Protein AF-A0A7R9QNQ0-F1 (afdb_monomer_lite)

Sequence (123 aa):
MYEDNRQEDTMEDWDEEKLKEVVDKKHGERERKGMPTTDIICKHFIDALETNKYGWFWDCPNGGDKCHYRHCLPPGFVLNKDRKKKDKKDDITIEELVEIERAKLGYHLTKITLQLFLEWKRK

Secondary structure (DSSP, 8-state):
----------GGG--HHHHHHHHHHHHHHHHHH---S-SPBPHHHHHHHHTT--STT---TTTGGG-SSB-SPPTT---HHHHHHHHS--PPPHHHHHHHHHHH--S-PPPP-HHHHHHHHH-

Organism: NCBI:txid1979941

Radius of gyration: 26.12 Å; chains: 1; bounding box: 47×50×68 Å

InterPro domains:
  IPR000571 Zinc finger, CCCH-type [PS50103] (36-74)
  IPR032378 ZC3H15/TMA4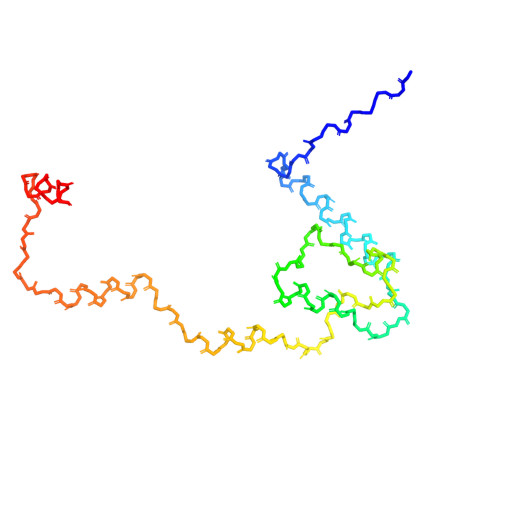6 family, C-terminal [PF16543] (92-123)

Foldseek 3Di:
DDDDPPPDPDPVPDDPVNVVVLVCVVVVCLVVQAPAPDPAADPQLLVCVVVVVDDDPDARPCHRSHRNHDNDDDPPDDRPVVVVVVVPPDDQDPVNVVVVVVVPDDPDDDDDDPVVVVVVVVD

Structure (mmCIF, N/CA/C/O backbone):
data_AF-A0A7R9QNQ0-F1
#
_entry.id   AF-A0A7R9QNQ0-F1
#
loop_
_atom_site.group_PDB
_atom_site.id
_atom_site.type_symbol
_atom_site.label_atom_id
_atom_site.label_alt_id
_atom_site.label_comp_id
_atom_site.label_asym_id
_atom_site.label_entity_id
_atom_site.label_seq_id
_atom_site.pdbx_PDB_ins_code
_atom_site.Cartn_x
_atom_site.Cartn_y
_atom_site.Cartn_z
_atom_site.occupancy
_atom_site.B_iso_or_equiv
_atom_site.auth_seq_id
_atom_site.auth_comp_id
_atom_site.auth_asym_id
_atom_site.auth_atom_id
_atom_site.pdbx_PDB_model_num
ATOM 1 N N . MET A 1 1 ? 22.346 34.620 -20.100 1.00 37.22 1 MET A N 1
ATOM 2 C CA . MET A 1 1 ? 22.517 33.345 -19.376 1.00 37.22 1 MET A CA 1
ATOM 3 C C . MET A 1 1 ? 21.132 32.744 -19.233 1.00 37.22 1 MET A C 1
ATOM 5 O O . MET A 1 1 ? 20.234 33.496 -18.891 1.00 37.22 1 MET A O 1
ATOM 9 N N . TYR A 1 2 ? 20.924 31.479 -19.601 1.00 41.31 2 TYR A N 1
ATOM 10 C CA . TYR A 1 2 ? 19.618 30.834 -19.435 1.00 41.31 2 TYR A CA 1
ATOM 11 C C . TYR A 1 2 ? 19.443 30.479 -17.956 1.00 41.31 2 TYR A C 1
ATOM 13 O O . TYR A 1 2 ? 20.172 29.634 -17.443 1.00 41.31 2 TYR A O 1
ATOM 21 N N . GLU A 1 3 ? 18.536 31.176 -17.275 1.00 39.50 3 GLU A N 1
ATOM 22 C CA . GLU A 1 3 ? 18.144 30.874 -15.899 1.00 39.50 3 GLU A CA 1
ATOM 23 C C . GLU A 1 3 ? 17.224 29.654 -15.902 1.00 39.50 3 GLU A C 1
ATOM 25 O O . GLU A 1 3 ? 16.091 29.686 -16.382 1.00 39.50 3 GLU A O 1
ATOM 30 N N . ASP A 1 4 ? 17.758 28.550 -15.400 1.00 44.16 4 ASP A N 1
ATOM 31 C CA . ASP A 1 4 ? 17.077 27.275 -15.272 1.00 44.16 4 ASP A CA 1
ATOM 32 C C . ASP A 1 4 ? 16.170 27.283 -14.029 1.00 44.16 4 ASP A C 1
ATOM 34 O O . ASP A 1 4 ? 16.587 26.928 -12.930 1.00 44.16 4 ASP A O 1
ATOM 38 N N . ASN A 1 5 ? 14.922 27.730 -14.197 1.00 45.19 5 ASN A N 1
ATOM 39 C CA . ASN A 1 5 ? 13.873 27.772 -13.164 1.00 45.19 5 ASN A CA 1
ATOM 40 C C . ASN A 1 5 ? 13.252 26.382 -12.879 1.00 45.19 5 ASN A C 1
ATOM 42 O O . ASN A 1 5 ? 12.042 26.246 -12.724 1.00 45.19 5 ASN A O 1
ATOM 46 N N . ARG A 1 6 ? 14.056 25.316 -12.810 1.00 51.75 6 ARG A N 1
ATOM 47 C CA . ARG A 1 6 ? 13.603 23.979 -12.374 1.00 51.75 6 ARG A CA 1
ATOM 48 C C . ARG A 1 6 ? 13.716 23.833 -10.852 1.00 51.75 6 ARG A C 1
ATOM 50 O O . ARG A 1 6 ? 14.301 22.869 -10.362 1.00 51.75 6 ARG A O 1
ATOM 57 N N . GLN A 1 7 ? 13.203 24.820 -10.114 1.00 47.72 7 GLN A N 1
ATOM 58 C CA . GLN A 1 7 ? 13.048 24.719 -8.663 1.00 47.72 7 GLN A CA 1
ATOM 59 C C . GLN A 1 7 ? 12.053 23.596 -8.353 1.00 47.72 7 GLN A C 1
ATOM 61 O O . GLN A 1 7 ? 10.882 23.693 -8.691 1.00 47.72 7 GLN A O 1
ATOM 66 N N . GLU A 1 8 ? 12.584 22.506 -7.800 1.00 50.41 8 GLU A N 1
ATOM 67 C CA . GLU A 1 8 ? 12.016 21.751 -6.675 1.00 50.41 8 GLU A CA 1
ATOM 68 C C . GLU A 1 8 ? 10.483 21.596 -6.657 1.00 50.41 8 GLU A C 1
ATOM 70 O O . GLU A 1 8 ? 9.833 21.887 -5.665 1.00 50.41 8 GLU A O 1
ATOM 75 N N . ASP A 1 9 ? 9.898 21.097 -7.748 1.00 50.09 9 ASP A N 1
ATOM 76 C CA . ASP A 1 9 ? 8.491 20.683 -7.791 1.00 50.09 9 ASP A CA 1
ATOM 77 C C . ASP A 1 9 ? 8.338 19.375 -6.984 1.00 50.09 9 ASP A C 1
ATOM 79 O O . ASP A 1 9 ? 8.411 18.260 -7.516 1.00 50.09 9 ASP A O 1
ATOM 83 N N . THR A 1 10 ? 8.214 19.497 -5.664 1.00 55.38 10 THR A N 1
ATOM 84 C CA . THR A 1 10 ? 7.897 18.389 -4.763 1.00 55.38 10 THR A CA 1
ATOM 85 C C . THR A 1 10 ? 6.476 17.890 -5.028 1.00 55.38 10 THR A C 1
ATOM 87 O O . THR A 1 10 ? 5.566 18.674 -5.265 1.00 55.38 10 THR A O 1
ATOM 90 N N . MET A 1 11 ? 6.264 16.567 -4.985 1.00 51.25 11 MET A N 1
ATOM 91 C CA . MET A 1 11 ? 4.957 15.911 -5.217 1.00 51.25 11 MET A CA 1
ATOM 92 C C . MET A 1 11 ? 3.814 16.513 -4.372 1.00 51.25 11 MET A C 1
ATOM 94 O O . MET A 1 11 ? 2.646 16.383 -4.725 1.00 51.25 11 MET A O 1
ATOM 98 N N . GLU A 1 12 ? 4.158 17.144 -3.251 1.00 59.53 12 GLU A N 1
ATOM 99 C CA . GLU A 1 12 ? 3.237 17.788 -2.315 1.00 59.53 12 GLU A CA 1
ATOM 100 C C . GLU A 1 12 ? 2.542 19.032 -2.904 1.00 59.53 12 GLU A C 1
ATOM 102 O O . GLU A 1 12 ? 1.438 19.349 -2.473 1.00 59.53 12 GLU A O 1
ATOM 107 N N . ASP A 1 13 ? 3.121 19.669 -3.930 1.00 67.56 13 ASP A N 1
ATOM 108 C CA . ASP A 1 13 ? 2.591 20.870 -4.600 1.00 67.56 13 ASP A CA 1
ATOM 109 C C . ASP A 1 13 ? 1.810 20.555 -5.894 1.00 67.56 13 ASP A C 1
ATOM 111 O O . ASP A 1 13 ? 1.530 21.441 -6.705 1.00 67.56 13 ASP A O 1
ATOM 115 N N . TRP A 1 14 ? 1.499 19.281 -6.162 1.00 77.88 14 TRP A N 1
ATOM 116 C CA . TRP A 1 14 ? 0.814 18.885 -7.396 1.00 77.88 14 TRP A CA 1
ATOM 117 C C . TRP A 1 14 ? -0.701 18.801 -7.208 1.00 77.88 14 TRP A C 1
ATOM 119 O O . TRP A 1 14 ? -1.215 17.879 -6.577 1.00 77.88 14 TRP A O 1
ATOM 129 N N . ASP A 1 15 ? -1.418 19.717 -7.857 1.00 77.56 15 ASP A N 1
ATOM 130 C CA . ASP A 1 15 ? -2.877 19.673 -7.969 1.00 77.56 15 ASP A CA 1
ATOM 131 C C . ASP A 1 15 ? -3.367 18.488 -8.829 1.00 77.56 15 ASP A C 1
ATOM 133 O O . ASP A 1 15 ? -2.642 17.963 -9.681 1.00 77.56 15 ASP A O 1
ATOM 137 N N . GLU A 1 16 ? -4.637 18.089 -8.667 1.00 73.62 16 GLU A N 1
ATOM 138 C CA . GLU A 1 16 ? -5.252 16.951 -9.381 1.00 73.62 16 GLU A CA 1
ATOM 139 C C . GLU A 1 16 ? -5.136 17.031 -10.916 1.00 73.62 16 GLU A C 1
ATOM 141 O O . GLU A 1 16 ? -4.977 16.000 -11.576 1.00 73.62 16 GLU A O 1
ATOM 146 N N . GLU A 1 17 ? -5.186 18.231 -11.503 1.00 78.75 17 GLU A N 1
ATOM 147 C CA . GLU A 1 17 ? -4.995 18.429 -12.949 1.00 78.75 17 GLU A CA 1
ATOM 148 C C . GLU A 1 17 ? -3.550 18.160 -13.384 1.00 78.75 17 GLU A C 1
ATOM 150 O O . GLU A 1 17 ? -3.325 17.426 -14.350 1.00 78.75 17 GLU A O 1
ATOM 155 N N . LYS A 1 18 ? -2.567 18.683 -12.639 1.00 75.56 18 LYS A N 1
ATOM 156 C CA . LYS A 1 18 ? -1.138 18.468 -12.910 1.00 75.56 18 LYS A CA 1
ATOM 157 C C . LYS A 1 18 ? -0.776 16.998 -12.719 1.00 75.56 18 LYS A C 1
ATOM 159 O O . LYS A 1 18 ? -0.045 16.432 -13.529 1.00 75.56 18 LYS A O 1
ATOM 164 N N . LEU A 1 19 ? -1.351 16.350 -11.705 1.00 74.69 19 LEU A N 1
ATOM 165 C CA . LEU A 1 19 ? -1.198 14.917 -11.488 1.00 74.69 19 LEU A CA 1
ATOM 166 C C . LEU A 1 19 ? -1.733 14.112 -12.679 1.00 74.69 19 LEU A C 1
ATOM 168 O O . LEU A 1 19 ? -1.019 13.246 -13.176 1.00 74.69 19 LEU A O 1
ATOM 172 N N . LYS A 1 20 ? -2.942 14.414 -13.177 1.00 74.31 20 LYS A N 1
ATOM 173 C CA . LYS A 1 20 ? -3.511 13.739 -14.358 1.00 74.31 20 LYS A CA 1
ATOM 174 C C . LYS A 1 20 ? -2.672 13.946 -15.613 1.00 74.31 20 LYS A C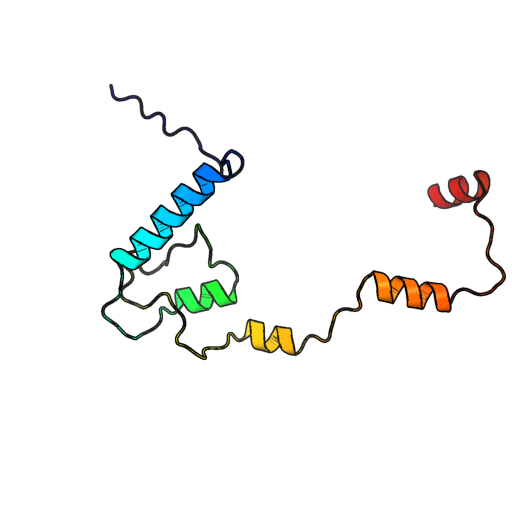 1
ATOM 176 O O . LYS A 1 20 ? -2.377 12.972 -16.300 1.00 74.31 20 LYS A O 1
ATOM 181 N N . GLU A 1 21 ? -2.245 15.176 -15.888 1.00 78.12 21 GLU A N 1
ATOM 182 C CA . GLU A 1 21 ? -1.423 15.473 -17.065 1.00 78.12 21 GLU A CA 1
ATOM 183 C C . GLU A 1 21 ? -0.101 14.697 -17.024 1.00 78.12 21 GLU A C 1
ATOM 185 O O . GLU A 1 21 ? 0.307 14.069 -18.005 1.00 78.12 21 GLU A O 1
ATOM 190 N N . VAL A 1 22 ? 0.557 14.696 -15.865 1.00 72.50 22 VAL A N 1
ATOM 191 C CA . VAL A 1 22 ? 1.831 14.007 -15.680 1.00 72.50 22 VAL A CA 1
ATOM 192 C C . VAL A 1 22 ? 1.633 12.487 -15.771 1.00 72.50 22 VAL A C 1
ATOM 194 O O . VAL A 1 22 ? 2.440 11.841 -16.449 1.00 72.50 22 VAL A O 1
ATOM 197 N N . VAL A 1 23 ? 0.536 11.948 -15.208 1.00 67.81 23 VAL A N 1
ATOM 198 C CA . VAL A 1 23 ? 0.070 10.545 -15.314 1.00 67.81 23 VAL A CA 1
ATOM 199 C C . VAL A 1 23 ? -0.097 10.098 -16.760 1.00 67.81 23 VAL A C 1
ATOM 201 O O . VAL A 1 23 ? 0.573 9.150 -17.189 1.00 67.81 23 VAL A O 1
ATOM 204 N N . ASP A 1 24 ? -0.918 10.808 -17.526 1.00 70.25 24 ASP A N 1
ATOM 205 C CA . ASP A 1 24 ? -1.199 10.485 -18.924 1.00 70.25 24 ASP A CA 1
ATOM 206 C C . ASP A 1 24 ? 0.056 10.602 -19.790 1.00 70.25 24 ASP A C 1
ATOM 208 O O . ASP A 1 24 ? 0.295 9.779 -20.681 1.00 70.25 24 ASP A O 1
ATOM 212 N N . LYS A 1 25 ? 0.919 11.578 -19.490 1.00 68.81 25 LYS A N 1
ATOM 213 C CA . LYS A 1 25 ? 2.174 11.775 -20.210 1.00 68.81 25 LYS A CA 1
ATOM 214 C C . LYS A 1 25 ? 3.149 10.618 -19.994 1.00 68.81 25 LYS A C 1
ATOM 216 O O . LYS A 1 25 ? 3.634 10.087 -20.991 1.00 68.81 25 LYS A O 1
ATOM 221 N N . LYS A 1 26 ? 3.413 10.155 -18.757 1.00 65.31 26 LYS A N 1
ATOM 222 C CA . LYS A 1 26 ? 4.334 9.005 -18.586 1.00 65.31 26 LYS A CA 1
ATOM 223 C C . LYS A 1 26 ? 3.727 7.676 -19.017 1.00 65.31 26 LYS A C 1
ATOM 225 O O . LYS A 1 26 ? 4.445 6.889 -19.632 1.00 65.31 26 LYS A O 1
ATOM 230 N N . HIS A 1 27 ? 2.460 7.387 -18.701 1.00 61.56 27 HIS A N 1
ATOM 231 C CA . HIS A 1 27 ? 1.846 6.119 -19.119 1.00 61.56 27 HIS A CA 1
ATOM 232 C C . HIS A 1 27 ? 1.743 6.046 -20.643 1.00 61.56 27 HIS A C 1
ATOM 234 O O . HIS A 1 27 ? 2.207 5.076 -21.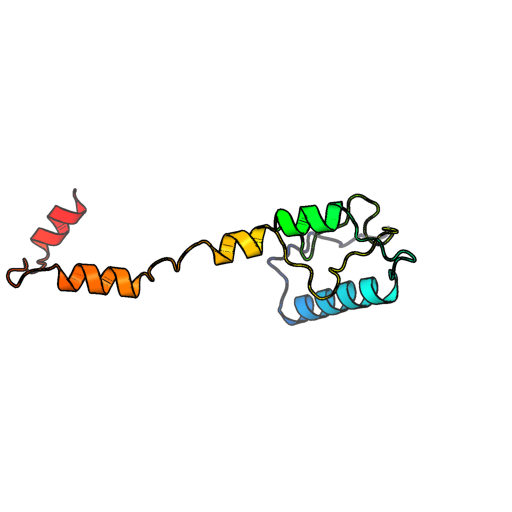245 1.00 61.56 27 HIS A O 1
ATOM 240 N N . G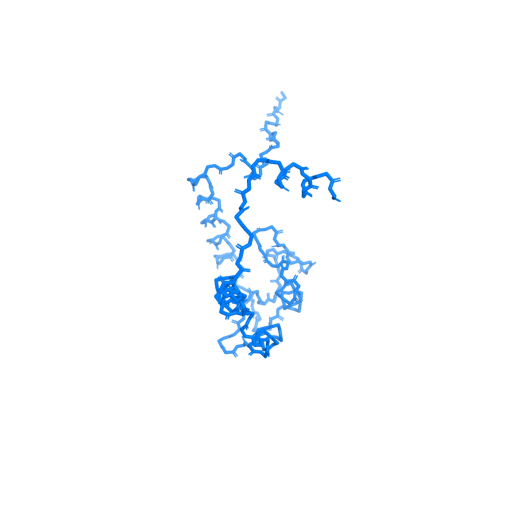LY A 1 28 ? 1.250 7.113 -21.274 1.00 56.69 28 GLY A N 1
ATOM 241 C CA . GLY A 1 28 ? 1.110 7.181 -22.722 1.00 56.69 28 GLY A CA 1
ATOM 242 C C . GLY A 1 28 ? 2.443 7.225 -23.470 1.00 56.69 28 GLY A C 1
ATOM 243 O O . GLY A 1 28 ? 2.505 6.782 -24.615 1.00 56.69 28 GLY A O 1
ATOM 244 N N . GLU A 1 29 ? 3.520 7.758 -22.887 1.00 56.09 29 GLU A N 1
ATOM 245 C CA . GLU A 1 29 ? 4.848 7.770 -23.519 1.00 56.09 29 GLU A CA 1
ATOM 246 C C . GLU A 1 29 ? 5.586 6.430 -23.368 1.00 56.09 29 GLU A C 1
ATOM 248 O O . GLU A 1 29 ? 6.188 5.965 -24.339 1.00 56.09 29 GLU A O 1
ATOM 253 N N . ARG A 1 30 ? 5.469 5.754 -22.215 1.00 57.06 30 ARG A N 1
ATOM 254 C CA . ARG A 1 30 ? 6.035 4.409 -21.994 1.00 57.06 30 ARG A CA 1
ATOM 255 C C . ARG A 1 30 ? 5.366 3.346 -22.865 1.00 57.06 30 ARG A C 1
ATOM 257 O O . ARG A 1 30 ? 6.057 2.511 -23.444 1.00 57.06 30 ARG A O 1
ATOM 264 N N . GLU A 1 31 ? 4.045 3.415 -23.020 1.00 56.22 31 GLU A N 1
ATOM 265 C CA . GLU A 1 31 ? 3.289 2.483 -23.865 1.00 56.22 31 GLU A CA 1
ATOM 266 C C . GLU A 1 31 ? 3.555 2.707 -25.365 1.00 56.22 31 GLU A C 1
ATOM 268 O O . GLU A 1 31 ? 3.630 1.749 -26.133 1.00 56.22 31 GLU A O 1
ATOM 273 N N . ARG A 1 32 ? 3.793 3.963 -25.785 1.00 54.41 32 ARG A N 1
ATOM 274 C CA . ARG A 1 32 ? 4.099 4.308 -27.187 1.00 54.41 32 ARG A CA 1
ATOM 275 C C . ARG A 1 32 ? 5.552 4.074 -27.606 1.00 54.41 32 ARG A C 1
ATOM 277 O O . ARG A 1 32 ? 5.780 3.768 -28.773 1.00 54.41 32 ARG A O 1
ATOM 284 N N . LYS A 1 33 ? 6.539 4.260 -26.720 1.00 52.72 33 LYS A N 1
ATOM 285 C CA . LYS A 1 33 ? 7.975 4.195 -27.082 1.00 52.72 33 LYS A CA 1
ATOM 286 C C . LYS A 1 33 ? 8.671 2.879 -26.741 1.00 52.72 33 LYS A C 1
ATOM 288 O O . LYS A 1 33 ? 9.786 2.666 -27.209 1.00 52.72 33 LYS A O 1
ATOM 293 N N . GLY A 1 34 ? 8.054 2.013 -25.943 1.00 52.91 34 GLY A N 1
ATOM 294 C CA . GLY A 1 34 ? 8.764 0.911 -25.301 1.00 52.91 34 GLY A CA 1
ATOM 295 C C . GLY A 1 34 ? 7.989 -0.392 -25.270 1.00 52.91 34 GLY A C 1
ATOM 296 O O . GLY A 1 34 ? 7.963 -1.027 -24.223 1.00 52.91 34 GLY A O 1
ATOM 297 N N . MET A 1 35 ? 7.384 -0.823 -26.385 1.00 53.81 35 MET A N 1
ATOM 298 C CA . MET A 1 35 ? 7.129 -2.259 -26.528 1.00 53.81 35 MET A CA 1
ATOM 299 C C . MET A 1 35 ? 8.485 -2.942 -26.731 1.00 53.81 35 MET A C 1
ATOM 301 O O . MET A 1 35 ? 9.117 -2.743 -27.772 1.00 53.81 35 MET A O 1
ATOM 305 N N . PRO A 1 36 ? 8.974 -3.709 -25.744 1.00 57.50 36 PRO A N 1
ATOM 306 C CA . PRO A 1 36 ? 10.200 -4.453 -25.920 1.00 57.50 36 PRO A CA 1
ATOM 307 C C . PRO A 1 36 ? 9.961 -5.532 -26.970 1.00 57.50 36 PRO A C 1
ATOM 309 O O . PRO A 1 36 ? 8.901 -6.149 -27.028 1.00 57.50 36 PRO A O 1
ATOM 312 N N . THR A 1 37 ? 10.974 -5.789 -27.784 1.00 57.62 37 THR A N 1
ATOM 313 C CA . THR A 1 37 ? 10.941 -6.792 -28.855 1.00 57.62 37 THR A CA 1
ATOM 314 C C . THR A 1 37 ? 10.887 -8.233 -28.344 1.00 57.62 37 THR A C 1
ATOM 316 O O . THR A 1 37 ? 10.824 -9.153 -29.153 1.00 57.62 37 THR A O 1
ATOM 319 N N . THR A 1 38 ? 10.958 -8.452 -27.026 1.00 66.56 38 THR A N 1
ATOM 320 C CA . THR A 1 38 ? 11.020 -9.786 -26.424 1.00 66.56 38 THR A CA 1
ATOM 321 C C . THR A 1 38 ? 9.803 -10.073 -25.546 1.00 66.56 38 THR A C 1
ATOM 323 O O . THR A 1 38 ? 9.368 -9.235 -24.756 1.00 66.56 38 THR A O 1
ATOM 326 N N . ASP A 1 39 ? 9.292 -11.302 -25.635 1.00 69.75 39 ASP A N 1
ATOM 327 C CA . ASP A 1 39 ? 8.196 -11.814 -24.796 1.00 69.75 39 ASP A CA 1
ATOM 328 C C . ASP A 1 39 ? 8.622 -12.120 -23.347 1.00 69.75 39 ASP A C 1
ATOM 330 O O . ASP A 1 39 ? 7.817 -12.548 -22.519 1.00 69.75 39 ASP A O 1
ATOM 334 N N . ILE A 1 40 ? 9.899 -11.909 -23.018 1.00 79.44 40 ILE A N 1
ATOM 335 C CA . ILE A 1 40 ? 10.470 -12.214 -21.708 1.00 79.44 40 ILE A CA 1
ATOM 336 C C . ILE A 1 40 ? 10.200 -11.048 -20.753 1.00 79.44 40 ILE A C 1
ATOM 338 O O . ILE A 1 40 ? 10.505 -9.893 -21.049 1.00 79.44 40 ILE A O 1
ATOM 342 N N . ILE A 1 41 ? 9.662 -11.359 -19.573 1.00 80.69 41 ILE A N 1
ATOM 343 C CA . ILE A 1 41 ? 9.385 -10.379 -18.516 1.00 80.69 41 ILE A CA 1
ATOM 344 C C . ILE A 1 41 ? 10.691 -9.987 -17.816 1.00 80.69 41 ILE A C 1
ATOM 346 O O . ILE A 1 41 ? 11.525 -10.842 -17.507 1.00 80.69 41 ILE A O 1
ATOM 350 N N . CYS A 1 42 ? 10.863 -8.701 -17.509 1.00 85.25 42 CYS A N 1
ATOM 351 C CA . CYS A 1 42 ? 12.031 -8.236 -16.766 1.00 85.25 42 CYS A CA 1
ATOM 352 C C . CYS A 1 42 ? 12.041 -8.797 -15.333 1.00 85.25 42 CYS A C 1
ATOM 354 O O . CYS A 1 42 ? 11.072 -8.647 -14.589 1.00 85.25 42 CYS A O 1
ATOM 356 N N . LYS A 1 43 ? 13.169 -9.374 -14.903 1.00 85.56 43 LYS A N 1
ATOM 357 C CA . LYS A 1 43 ? 13.328 -9.908 -13.537 1.00 85.56 43 LYS A CA 1
ATOM 358 C C . LYS A 1 43 ? 13.179 -8.820 -12.471 1.00 85.56 43 LYS A C 1
ATOM 360 O O . LYS A 1 43 ? 12.456 -9.003 -11.503 1.00 85.56 43 LYS A O 1
ATOM 365 N N . HIS A 1 44 ? 13.772 -7.650 -12.707 1.00 84.50 44 HIS A N 1
ATOM 366 C CA . HIS A 1 44 ? 13.682 -6.517 -11.783 1.00 84.50 44 HIS A CA 1
ATOM 367 C C . HIS A 1 44 ? 12.266 -5.959 -11.649 1.00 84.50 44 HIS A C 1
ATOM 369 O O . HIS A 1 44 ? 11.927 -5.393 -10.616 1.00 84.50 44 HIS A O 1
ATOM 375 N N . PHE A 1 45 ? 11.437 -6.120 -12.683 1.00 84.19 45 PHE A N 1
ATOM 376 C CA . PHE A 1 45 ? 10.029 -5.746 -12.623 1.00 84.19 45 PHE A CA 1
ATOM 377 C C . PHE A 1 45 ? 9.250 -6.682 -11.693 1.00 84.19 45 PHE A C 1
ATOM 379 O O . PHE A 1 45 ? 8.504 -6.205 -10.841 1.00 84.19 45 PHE A O 1
ATOM 386 N N . ILE A 1 46 ? 9.484 -7.996 -11.789 1.00 84.56 46 ILE A N 1
ATOM 387 C CA . ILE A 1 46 ? 8.908 -8.966 -10.848 1.00 84.56 46 ILE A CA 1
ATOM 388 C C . ILE A 1 46 ? 9.362 -8.663 -9.416 1.00 84.56 46 ILE A C 1
ATOM 390 O O . ILE A 1 46 ? 8.510 -8.551 -8.540 1.00 84.56 46 ILE A O 1
ATOM 394 N N . ASP A 1 47 ? 10.654 -8.418 -9.187 1.00 86.31 47 ASP A N 1
ATOM 395 C CA . ASP A 1 47 ? 11.182 -8.072 -7.858 1.00 86.31 47 ASP A CA 1
ATOM 396 C C . ASP A 1 47 ? 10.580 -6.768 -7.307 1.00 86.31 47 ASP A C 1
ATOM 398 O O . ASP A 1 47 ? 10.289 -6.650 -6.114 1.00 86.31 47 ASP A O 1
ATOM 402 N N . ALA A 1 48 ? 10.374 -5.762 -8.160 1.00 86.25 48 ALA A N 1
ATOM 403 C CA . ALA A 1 48 ? 9.782 -4.488 -7.762 1.00 86.25 48 ALA A CA 1
ATOM 404 C C . ALA A 1 48 ? 8.315 -4.639 -7.351 1.00 86.25 48 ALA A C 1
ATOM 406 O O . ALA A 1 48 ? 7.891 -4.056 -6.350 1.00 86.25 48 ALA A O 1
ATOM 407 N N . LEU A 1 49 ? 7.551 -5.460 -8.073 1.00 83.88 49 LEU A N 1
ATOM 408 C CA . LEU A 1 49 ? 6.189 -5.811 -7.683 1.00 83.88 49 LEU A CA 1
ATOM 409 C C . LEU A 1 49 ? 6.190 -6.662 -6.401 1.00 83.88 49 LEU A C 1
ATOM 411 O O . LEU A 1 49 ? 5.449 -6.380 -5.460 1.00 83.88 49 LEU A O 1
ATOM 415 N N . GLU A 1 50 ? 7.100 -7.633 -6.290 1.00 82.44 50 GLU A N 1
ATOM 416 C CA . GLU A 1 50 ? 7.284 -8.436 -5.080 1.00 82.44 50 GLU A CA 1
ATOM 417 C C . GLU A 1 50 ? 7.792 -7.628 -3.884 1.00 82.44 50 GLU A C 1
ATOM 419 O O . GLU A 1 50 ? 7.664 -8.079 -2.752 1.00 82.44 50 GLU A O 1
ATOM 424 N N . THR A 1 51 ? 8.289 -6.407 -4.063 1.00 82.06 51 THR A N 1
ATOM 425 C CA . THR A 1 51 ? 8.712 -5.514 -2.971 1.00 82.06 51 THR A CA 1
ATOM 426 C C . THR A 1 51 ? 7.796 -4.303 -2.786 1.00 82.06 51 THR A C 1
ATOM 428 O O . THR A 1 51 ? 8.031 -3.522 -1.872 1.00 82.06 51 THR A O 1
ATOM 431 N N . ASN A 1 52 ? 6.700 -4.191 -3.554 1.00 78.50 52 ASN A N 1
ATOM 432 C CA . ASN A 1 52 ? 5.823 -3.006 -3.619 1.00 78.50 52 ASN A CA 1
ATOM 433 C C . ASN A 1 52 ? 6.584 -1.704 -3.935 1.00 78.50 52 ASN A C 1
ATOM 435 O O . ASN A 1 52 ? 6.161 -0.621 -3.544 1.00 78.50 52 ASN A O 1
ATOM 439 N N . LYS A 1 53 ? 7.728 -1.807 -4.615 1.00 80.31 53 LYS A N 1
ATOM 440 C CA . LYS A 1 53 ? 8.541 -0.664 -5.050 1.00 80.31 53 LYS A CA 1
ATOM 441 C C . LYS A 1 53 ? 8.202 -0.220 -6.470 1.00 80.31 53 LYS A C 1
ATOM 443 O O . LYS A 1 53 ? 8.699 0.809 -6.912 1.00 80.31 53 LYS A O 1
ATOM 448 N N . TYR A 1 54 ? 7.383 -0.996 -7.181 1.00 76.88 54 TYR A N 1
ATOM 449 C CA . TYR A 1 54 ? 6.864 -0.617 -8.487 1.00 76.88 54 TYR A CA 1
ATOM 450 C C . TYR A 1 54 ? 5.821 0.497 -8.334 1.00 76.88 54 TYR A C 1
ATOM 452 O O . TYR A 1 54 ? 4.844 0.339 -7.605 1.00 76.88 54 TYR A O 1
ATOM 460 N N . GLY A 1 55 ? 6.032 1.621 -9.015 1.00 73.44 55 GLY A N 1
ATOM 461 C CA . GLY A 1 55 ? 5.179 2.799 -8.916 1.00 73.44 55 GLY A CA 1
ATOM 462 C C . GLY A 1 55 ? 5.617 3.913 -9.863 1.00 73.44 55 GLY A C 1
ATOM 463 O O . GLY A 1 55 ? 6.445 3.713 -10.749 1.00 73.44 55 GLY A O 1
ATOM 464 N N . TRP A 1 56 ? 5.069 5.106 -9.651 1.00 69.25 56 TRP A N 1
ATOM 465 C CA . TRP A 1 56 ? 5.246 6.277 -10.516 1.00 69.25 56 TRP A CA 1
ATOM 466 C C . TRP A 1 56 ? 6.707 6.704 -10.757 1.00 69.25 56 TRP A C 1
ATOM 468 O O . TRP A 1 56 ? 7.087 7.144 -11.850 1.00 69.25 56 TRP A O 1
ATOM 478 N N . PHE A 1 57 ? 7.531 6.558 -9.722 1.00 69.31 57 PHE A N 1
ATOM 479 C CA . PHE A 1 57 ? 8.958 6.886 -9.732 1.00 69.31 57 PHE A CA 1
ATOM 480 C C . PHE A 1 57 ? 9.845 5.655 -9.922 1.00 69.31 57 PHE A C 1
ATOM 482 O O . PHE A 1 57 ? 11.057 5.732 -9.744 1.00 69.31 57 PHE A O 1
ATOM 489 N N . TRP A 1 58 ? 9.254 4.500 -10.237 1.00 77.38 58 TRP A N 1
ATOM 490 C CA . TRP A 1 58 ? 10.036 3.302 -10.463 1.00 77.38 58 TRP A CA 1
ATOM 491 C C . TRP A 1 58 ? 10.573 3.288 -11.891 1.00 77.38 58 TRP A C 1
ATOM 493 O O . TRP A 1 58 ? 9.814 3.309 -12.869 1.00 77.38 58 TRP A O 1
ATOM 503 N N . ASP A 1 59 ? 11.895 3.215 -11.982 1.00 78.44 59 ASP A N 1
ATOM 504 C CA . ASP A 1 59 ? 12.634 3.001 -13.212 1.00 78.44 59 ASP A CA 1
ATOM 505 C C . ASP A 1 59 ? 13.369 1.669 -13.133 1.00 78.44 59 ASP A C 1
ATOM 507 O O . ASP A 1 59 ? 13.980 1.312 -12.121 1.00 78.44 59 ASP A O 1
ATOM 511 N N . CYS A 1 60 ? 13.285 0.905 -14.218 1.00 80.50 60 CYS A N 1
ATOM 512 C CA . CYS A 1 60 ? 13.932 -0.389 -14.286 1.00 80.50 60 CYS A CA 1
ATOM 513 C C . CYS A 1 60 ? 15.459 -0.213 -14.213 1.00 80.50 60 CYS A C 1
ATOM 515 O O . CYS A 1 60 ? 16.028 0.495 -15.045 1.00 80.50 60 CYS A O 1
ATOM 517 N N . PRO A 1 61 ? 16.171 -0.894 -13.300 1.00 81.94 61 PRO A N 1
ATOM 518 C CA . PRO A 1 61 ? 17.630 -0.790 -13.214 1.00 81.94 61 PRO A CA 1
ATOM 519 C C . PRO A 1 61 ? 18.340 -1.351 -14.460 1.00 81.94 61 PRO A C 1
ATOM 521 O O . PRO A 1 61 ? 19.502 -1.043 -14.696 1.00 81.94 61 PRO A O 1
ATOM 524 N N . ASN A 1 62 ? 17.636 -2.123 -15.297 1.00 70.31 62 ASN A N 1
ATOM 525 C CA . ASN A 1 62 ? 18.129 -2.662 -16.568 1.00 70.31 62 ASN A CA 1
ATOM 526 C C . ASN A 1 62 ? 17.895 -1.706 -17.761 1.00 70.31 62 ASN A C 1
ATOM 528 O O . ASN A 1 62 ? 17.708 -2.152 -18.892 1.00 70.31 62 ASN A O 1
ATOM 532 N N . GLY A 1 63 ? 17.872 -0.392 -17.510 1.00 70.81 63 GLY A N 1
ATOM 533 C CA . GLY A 1 63 ? 17.842 0.635 -18.559 1.00 70.81 63 GLY A CA 1
ATOM 534 C C . GLY A 1 63 ? 16.571 1.483 -18.639 1.00 70.81 63 GLY A C 1
ATOM 535 O O . GLY A 1 63 ? 16.338 2.094 -19.678 1.00 70.81 63 GLY A O 1
ATOM 536 N N . GLY A 1 64 ? 15.761 1.535 -17.580 1.00 76.06 64 GLY A N 1
ATOM 537 C CA . GLY A 1 64 ? 14.578 2.394 -17.468 1.00 76.06 64 GLY A CA 1
ATOM 538 C C . GLY A 1 64 ? 13.598 2.163 -18.615 1.00 76.06 64 GLY A C 1
ATOM 539 O O . GLY A 1 64 ? 13.149 1.035 -18.839 1.00 76.06 64 GLY A O 1
ATOM 540 N N . ASP A 1 65 ? 13.339 3.222 -19.379 1.00 66.38 65 ASP A N 1
ATOM 541 C CA . ASP A 1 65 ? 12.487 3.203 -20.574 1.00 66.38 65 ASP A CA 1
ATOM 542 C C . ASP A 1 65 ? 13.104 2.455 -21.778 1.00 66.38 65 ASP A C 1
ATOM 544 O O . ASP A 1 65 ? 12.413 2.192 -22.758 1.00 66.38 65 ASP A O 1
ATOM 548 N N . LYS A 1 66 ? 14.394 2.083 -21.731 1.00 69.62 66 LYS A N 1
ATOM 549 C CA . LYS A 1 66 ? 15.093 1.313 -22.784 1.00 69.62 66 LYS A CA 1
ATOM 550 C C . LYS A 1 66 ? 15.223 -0.179 -22.475 1.00 69.62 66 LYS A C 1
ATOM 552 O O . LYS A 1 66 ? 15.925 -0.890 -23.198 1.00 69.62 66 LYS A O 1
ATOM 557 N N . CYS A 1 67 ? 14.599 -0.664 -21.403 1.00 75.06 67 CYS A N 1
ATOM 558 C CA . CYS A 1 67 ? 14.671 -2.077 -21.049 1.00 75.06 67 CYS A CA 1
ATOM 559 C C . CYS A 1 67 ? 14.190 -2.958 -22.216 1.00 75.06 67 CYS A C 1
ATOM 561 O O . CYS A 1 67 ? 13.104 -2.766 -22.754 1.00 75.06 67 CYS A O 1
ATOM 563 N N . HIS A 1 68 ? 14.997 -3.948 -22.597 1.00 72.62 68 HIS A N 1
ATOM 564 C CA . HIS A 1 68 ? 14.680 -4.882 -23.686 1.00 72.62 68 HIS A CA 1
ATOM 565 C C . HIS A 1 68 ? 13.645 -5.950 -23.303 1.00 72.62 68 HIS A C 1
ATOM 567 O O . HIS A 1 68 ? 13.231 -6.736 -24.156 1.00 72.62 68 HIS A O 1
ATOM 573 N N . TYR A 1 69 ? 13.254 -5.991 -22.029 1.00 77.31 69 TYR A N 1
ATOM 574 C CA . TYR A 1 69 ? 12.341 -6.970 -21.452 1.00 77.31 69 TYR A CA 1
ATOM 575 C C . TYR A 1 69 ? 11.020 -6.320 -21.053 1.00 77.31 69 TYR A C 1
ATOM 577 O O . TYR A 1 69 ? 10.969 -5.154 -20.660 1.00 77.31 69 TYR A O 1
ATOM 585 N N . ARG A 1 70 ? 9.946 -7.104 -21.100 1.00 77.06 70 ARG A N 1
ATOM 586 C CA . ARG A 1 70 ? 8.580 -6.644 -20.864 1.00 77.06 70 ARG A CA 1
ATOM 587 C C . ARG A 1 70 ? 8.351 -6.254 -19.403 1.00 77.06 70 ARG A C 1
ATOM 589 O O . ARG A 1 70 ? 8.622 -7.035 -18.492 1.00 77.06 70 ARG A O 1
ATOM 596 N N . HIS A 1 71 ? 7.823 -5.048 -19.185 1.00 77.75 71 HIS A N 1
ATOM 597 C CA . HIS A 1 71 ? 7.387 -4.534 -17.877 1.00 77.75 71 HIS A CA 1
ATOM 598 C C . HIS A 1 71 ? 5.872 -4.668 -17.687 1.00 77.75 71 HIS A C 1
ATOM 600 O O . HIS A 1 71 ? 5.209 -3.773 -17.172 1.00 77.75 71 HIS A O 1
ATOM 606 N N . CYS A 1 72 ? 5.298 -5.779 -18.143 1.00 75.88 72 CYS A N 1
ATOM 607 C CA . CYS A 1 72 ? 3.923 -6.116 -17.813 1.00 75.88 72 CYS A CA 1
ATOM 608 C C . CYS A 1 72 ? 3.799 -7.613 -17.552 1.00 75.88 72 CYS A C 1
ATOM 610 O O . CYS A 1 72 ? 4.503 -8.432 -18.149 1.00 75.88 72 CYS A O 1
ATOM 612 N N . LEU A 1 73 ? 2.904 -7.956 -16.633 1.00 76.00 73 LEU A N 1
ATOM 613 C CA . LEU A 1 73 ? 2.605 -9.338 -16.302 1.00 76.00 73 LEU A CA 1
ATOM 614 C C . LEU A 1 73 ? 1.768 -9.969 -17.426 1.00 76.00 73 LEU A C 1
ATOM 616 O O . LEU A 1 73 ? 0.824 -9.335 -17.902 1.00 76.00 73 LEU A O 1
ATOM 620 N N . PRO A 1 74 ? 2.070 -11.206 -17.847 1.00 78.06 74 PRO A N 1
ATOM 621 C CA . PRO A 1 74 ? 1.187 -11.972 -18.709 1.00 78.06 74 PRO A CA 1
ATOM 622 C C . PRO A 1 74 ? -0.176 -12.199 -18.043 1.00 78.06 74 PRO A C 1
ATOM 624 O O . PRO A 1 74 ? -0.254 -12.294 -16.811 1.00 78.06 74 PRO A O 1
ATOM 627 N N . PRO A 1 75 ? -1.247 -12.348 -18.840 1.00 75.62 75 PRO A N 1
ATOM 628 C CA . PRO A 1 75 ? -2.560 -12.686 -18.308 1.00 75.62 75 PRO A CA 1
ATOM 629 C C . PRO A 1 75 ? -2.486 -13.997 -17.507 1.00 75.62 75 PRO A C 1
ATOM 631 O O . PRO A 1 75 ? -1.992 -15.009 -17.998 1.00 75.62 75 PRO A O 1
ATOM 634 N N . GLY A 1 76 ? -2.959 -13.967 -16.257 1.00 72.75 76 GLY A N 1
ATOM 635 C CA . GLY A 1 76 ? -2.966 -15.124 -15.351 1.00 72.75 76 GLY A CA 1
ATOM 636 C C . GLY A 1 76 ? -1.731 -15.285 -14.452 1.00 72.75 76 GLY A C 1
ATOM 637 O O . GLY A 1 76 ? -1.697 -16.215 -13.645 1.00 72.75 76 GLY A O 1
ATOM 638 N N . PHE A 1 77 ? -0.731 -14.398 -14.530 1.00 78.12 77 PHE A N 1
ATOM 639 C CA . PHE A 1 77 ? 0.402 -14.422 -13.600 1.00 78.12 77 PHE A CA 1
ATOM 640 C C . PHE A 1 77 ? -0.016 -13.903 -12.213 1.00 78.12 77 PHE A C 1
ATOM 642 O O . PHE A 1 77 ? -0.411 -12.750 -12.066 1.00 78.12 77 PHE A O 1
ATOM 649 N N . VAL A 1 78 ? 0.091 -14.753 -11.186 1.00 76.62 78 VAL A N 1
ATOM 650 C CA . VAL A 1 78 ? -0.251 -14.411 -9.793 1.00 76.62 78 VAL A CA 1
ATOM 651 C C . VAL A 1 78 ? 1.026 -14.285 -8.972 1.00 76.62 78 VAL A C 1
ATOM 653 O O . VAL A 1 78 ? 1.779 -15.256 -8.868 1.00 76.62 78 VAL A O 1
ATOM 656 N N . LEU A 1 79 ? 1.240 -13.128 -8.343 1.00 79.12 79 LEU A N 1
ATOM 657 C CA . LEU A 1 79 ? 2.403 -12.897 -7.490 1.00 79.12 79 LEU A CA 1
ATOM 658 C C . LEU A 1 79 ? 2.373 -13.757 -6.225 1.00 79.12 79 LEU A C 1
ATOM 660 O O . LEU A 1 79 ? 1.324 -14.026 -5.635 1.00 79.12 79 LEU A O 1
ATOM 664 N N . ASN A 1 80 ? 3.562 -14.116 -5.741 1.00 74.94 80 ASN A N 1
ATOM 665 C CA . ASN A 1 80 ? 3.717 -14.864 -4.493 1.00 74.94 80 ASN A CA 1
ATOM 666 C C . ASN A 1 80 ? 3.131 -14.117 -3.286 1.00 74.94 80 ASN A C 1
ATOM 668 O O . ASN A 1 80 ? 2.593 -14.738 -2.368 1.00 74.94 80 ASN A O 1
ATOM 672 N N . LYS A 1 81 ? 3.200 -12.781 -3.291 1.00 69.19 81 LYS A N 1
ATOM 673 C CA . LYS A 1 81 ? 2.580 -11.933 -2.266 1.00 69.19 81 LYS A CA 1
ATOM 674 C C . LYS A 1 81 ? 1.062 -12.059 -2.231 1.00 69.19 81 LYS A C 1
ATOM 676 O O . LYS A 1 81 ? 0.510 -12.20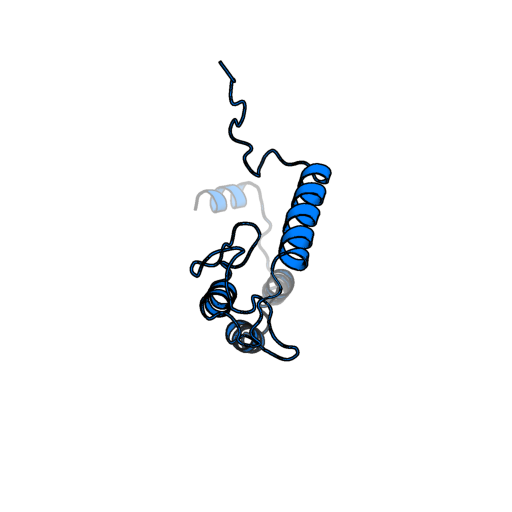9 -1.146 1.00 69.19 81 LYS A O 1
ATOM 681 N N . ASP A 1 82 ? 0.404 -12.057 -3.383 1.00 66.38 82 ASP A N 1
ATOM 682 C CA . ASP A 1 82 ? -1.059 -12.138 -3.453 1.00 66.38 82 ASP A CA 1
ATOM 683 C C . ASP A 1 82 ? -1.558 -13.534 -3.076 1.00 66.38 82 ASP A C 1
ATOM 685 O O . ASP A 1 82 ? -2.580 -13.673 -2.404 1.00 66.38 82 ASP A O 1
ATOM 689 N N . ARG A 1 83 ? -0.771 -14.573 -3.388 1.00 69.50 83 ARG A N 1
ATOM 690 C CA . ARG A 1 83 ? -0.997 -15.931 -2.867 1.00 69.50 83 ARG A CA 1
ATOM 691 C C . ARG A 1 83 ? -0.927 -15.972 -1.339 1.00 69.50 83 ARG A C 1
ATOM 693 O O . ARG A 1 83 ? -1.799 -16.565 -0.716 1.00 69.50 83 ARG A O 1
ATOM 700 N N . LYS A 1 84 ? 0.068 -15.313 -0.732 1.00 61.66 84 LYS A N 1
ATOM 701 C CA . LYS A 1 84 ? 0.203 -15.218 0.734 1.00 61.66 84 LYS A CA 1
ATOM 702 C C . LYS A 1 84 ? -0.871 -14.342 1.382 1.00 61.66 84 LYS A C 1
ATOM 704 O O . LYS A 1 84 ? -1.269 -14.616 2.507 1.00 61.66 84 LYS A O 1
ATOM 709 N N . LYS A 1 85 ? -1.342 -13.294 0.702 1.00 58.88 85 LYS A N 1
ATOM 710 C CA . LYS A 1 85 ? -2.391 -12.404 1.220 1.00 58.88 85 LYS A CA 1
ATOM 711 C C . LYS A 1 85 ? -3.752 -13.099 1.262 1.00 58.88 85 LYS A C 1
ATOM 713 O O . LYS A 1 85 ? -4.506 -12.858 2.188 1.00 58.88 85 LYS A O 1
ATOM 718 N N . LYS A 1 86 ? -4.017 -14.017 0.327 1.00 57.75 86 LYS A N 1
ATOM 719 C CA . LYS A 1 86 ? -5.211 -14.875 0.348 1.00 57.75 86 LYS A CA 1
ATOM 720 C C . LYS A 1 86 ? -5.221 -15.880 1.513 1.00 57.75 86 LYS A C 1
ATOM 722 O O . LYS A 1 86 ? -6.289 -16.328 1.907 1.00 57.75 86 LYS A O 1
ATOM 727 N N . ASP A 1 87 ? -4.050 -16.230 2.047 1.00 57.03 87 ASP A N 1
ATOM 728 C CA . ASP A 1 87 ? -3.907 -17.161 3.179 1.00 57.03 87 ASP A CA 1
ATOM 729 C C . ASP A 1 87 ? -3.990 -16.459 4.548 1.00 57.03 87 ASP A C 1
ATOM 731 O O . ASP A 1 87 ? -4.316 -17.075 5.564 1.00 57.03 87 ASP A O 1
ATOM 735 N N . LYS A 1 88 ? -3.754 -15.141 4.585 1.00 56.28 88 LYS A N 1
ATOM 736 C CA . LYS A 1 88 ? -4.023 -14.332 5.774 1.00 56.28 88 LYS A CA 1
ATOM 737 C C . LYS A 1 88 ? -5.528 -14.111 5.889 1.00 56.28 88 LYS A C 1
ATOM 739 O O . LYS A 1 88 ? -6.077 -13.216 5.257 1.00 56.28 88 LYS A O 1
ATOM 744 N N . LYS A 1 89 ? -6.153 -14.984 6.683 1.00 53.66 89 LYS A N 1
ATOM 745 C CA . LYS A 1 89 ? -7.513 -14.854 7.217 1.00 53.66 89 LYS A CA 1
ATOM 746 C C . LYS A 1 89 ? -7.819 -13.408 7.581 1.00 53.66 89 LYS A C 1
ATOM 748 O O . LYS A 1 89 ? -6.974 -12.747 8.179 1.00 53.66 89 LYS A O 1
ATOM 753 N N . ASP A 1 90 ? -9.027 -13.002 7.219 1.00 58.19 90 ASP A N 1
ATOM 754 C CA . ASP A 1 90 ? -9.652 -11.720 7.503 1.00 58.19 90 ASP A CA 1
ATOM 755 C C . ASP A 1 90 ? -9.256 -11.215 8.894 1.00 58.19 90 ASP A C 1
ATOM 757 O O . ASP A 1 90 ? -9.636 -11.788 9.918 1.00 58.19 90 ASP A O 1
ATOM 761 N N . ASP A 1 91 ? -8.421 -10.173 8.916 1.00 62.38 91 ASP A N 1
ATOM 762 C CA . ASP A 1 91 ? -8.166 -9.414 10.129 1.00 62.38 91 ASP A CA 1
ATOM 763 C C . ASP A 1 91 ? -9.529 -8.917 10.621 1.00 62.38 91 ASP A C 1
ATOM 765 O O . ASP A 1 91 ? -10.251 -8.223 9.901 1.00 62.38 91 ASP A O 1
ATOM 769 N N . ILE A 1 92 ? -9.897 -9.339 11.828 1.00 71.25 92 ILE A N 1
ATOM 770 C CA . ILE A 1 92 ? -11.135 -8.947 12.499 1.00 71.25 92 ILE A CA 1
ATOM 771 C C . ILE A 1 92 ? -11.204 -7.419 12.461 1.00 71.25 92 ILE A C 1
ATOM 773 O O . ILE A 1 92 ? -10.261 -6.744 12.886 1.00 71.25 92 ILE A O 1
ATOM 777 N N . THR A 1 93 ? -12.286 -6.868 11.917 1.00 82.25 93 THR A N 1
ATOM 778 C CA . THR A 1 93 ? -12.443 -5.412 11.836 1.00 82.25 93 THR A CA 1
ATOM 779 C C . THR A 1 93 ? -12.487 -4.809 13.242 1.00 82.25 93 THR A C 1
ATOM 781 O O . THR A 1 93 ? -12.838 -5.486 14.215 1.00 82.25 93 THR A O 1
ATOM 784 N N . ILE A 1 94 ? -12.114 -3.532 13.377 1.00 82.94 94 ILE A N 1
ATOM 785 C CA . ILE A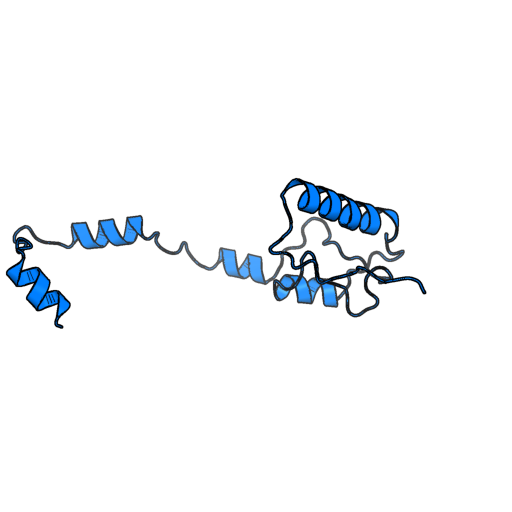 1 94 ? -12.131 -2.842 14.678 1.00 82.94 94 ILE A CA 1
ATOM 786 C C . ILE A 1 94 ? -13.552 -2.878 15.259 1.00 82.94 94 ILE A C 1
ATOM 788 O O . ILE A 1 94 ? -13.730 -3.059 16.460 1.00 82.94 94 ILE A O 1
ATOM 792 N N . GLU A 1 95 ? -14.561 -2.776 14.400 1.00 83.75 95 GLU A N 1
ATOM 793 C CA . GLU A 1 95 ? -15.980 -2.856 14.722 1.00 83.75 95 GLU A CA 1
ATOM 794 C C . GLU A 1 95 ? -16.355 -4.210 15.333 1.00 83.75 95 GLU A C 1
ATOM 796 O O . GLU A 1 95 ? -17.006 -4.267 16.377 1.00 83.75 95 GLU A O 1
ATOM 801 N N . GLU A 1 96 ? -15.909 -5.304 14.716 1.00 85.50 96 GLU A N 1
ATOM 802 C CA . GLU A 1 96 ? -16.203 -6.656 15.189 1.00 85.50 96 GLU A CA 1
ATOM 803 C C . GLU A 1 96 ? -15.461 -6.967 16.500 1.00 85.50 96 GLU A C 1
ATOM 805 O O . GLU A 1 96 ? -16.024 -7.582 17.408 1.00 85.50 96 GLU A O 1
ATOM 810 N N . LEU A 1 97 ? -14.246 -6.437 16.673 1.00 87.94 97 LEU A N 1
ATOM 811 C CA . LEU A 1 97 ? -13.520 -6.499 17.943 1.00 87.94 97 LEU A CA 1
ATOM 812 C C . LEU A 1 97 ? -14.261 -5.732 19.054 1.00 87.94 97 LEU A C 1
ATOM 814 O O . LEU A 1 97 ? -14.416 -6.253 20.162 1.00 87.94 97 LEU A O 1
ATOM 818 N N . VAL A 1 98 ? -14.768 -4.529 18.759 1.00 88.62 98 VAL A N 1
ATOM 819 C CA . VAL A 1 98 ? -15.556 -3.720 19.703 1.00 88.62 98 VAL A CA 1
ATOM 820 C C . VAL A 1 98 ? -16.837 -4.441 20.122 1.00 88.62 98 VAL A C 1
ATOM 822 O O . VAL A 1 98 ? -17.167 -4.430 21.308 1.00 88.62 98 VAL A O 1
ATOM 825 N N . GLU A 1 99 ? -17.546 -5.092 19.201 1.00 87.44 99 GLU A N 1
ATOM 826 C CA . GLU A 1 99 ? -18.793 -5.792 19.531 1.00 87.44 99 GLU A CA 1
ATOM 827 C C . GLU A 1 99 ? -18.545 -7.040 20.394 1.00 87.44 99 GLU A C 1
ATOM 829 O O . GLU A 1 99 ? -19.264 -7.276 21.367 1.00 87.44 99 GLU A O 1
ATOM 834 N N . ILE A 1 100 ? -17.467 -7.786 20.121 1.00 87.50 100 ILE A N 1
ATOM 835 C CA . ILE A 1 100 ? -17.030 -8.909 20.965 1.00 87.50 100 ILE A CA 1
ATOM 836 C C . ILE A 1 100 ? -16.697 -8.428 22.384 1.00 87.50 100 ILE A C 1
ATOM 838 O O . ILE A 1 100 ? -17.112 -9.048 23.364 1.00 87.50 100 ILE A O 1
ATOM 842 N N . GLU A 1 101 ? -15.942 -7.336 22.514 1.00 87.75 101 GLU A N 1
ATOM 843 C CA . GLU A 1 101 ? -15.591 -6.754 23.813 1.00 87.75 101 GLU A CA 1
ATOM 844 C C . GLU A 1 101 ? -16.836 -6.253 24.558 1.00 87.75 101 GLU A C 1
ATOM 846 O O . GLU A 1 101 ? -16.991 -6.533 25.747 1.00 87.75 101 GLU A O 1
ATOM 851 N N . ARG A 1 102 ? -17.779 -5.594 23.869 1.00 85.94 102 ARG A N 1
ATOM 852 C CA . ARG A 1 102 ? -19.054 -5.160 24.464 1.00 85.94 102 ARG A CA 1
ATOM 853 C C . ARG A 1 102 ? -19.896 -6.330 24.949 1.00 85.94 102 ARG A C 1
ATOM 855 O O . ARG A 1 102 ? -20.449 -6.244 26.041 1.00 85.94 102 ARG A O 1
ATOM 862 N N . ALA A 1 103 ? -19.970 -7.414 24.182 1.00 86.31 103 ALA A N 1
ATOM 863 C CA . ALA A 1 103 ? -20.715 -8.610 24.564 1.00 86.31 103 ALA A CA 1
ATOM 864 C C . ALA A 1 103 ? -20.119 -9.312 25.798 1.00 86.31 103 ALA A C 1
ATOM 866 O O . ALA A 1 103 ? -20.847 -9.950 26.557 1.00 86.31 103 ALA A O 1
ATOM 867 N N . LYS A 1 104 ? -18.804 -9.184 26.025 1.00 87.88 104 LYS A N 1
ATOM 868 C CA . LYS A 1 104 ? -18.129 -9.698 27.228 1.00 87.88 104 LYS A CA 1
ATOM 869 C C . LYS A 1 104 ? -18.352 -8.831 28.471 1.00 87.88 104 LYS A C 1
ATOM 871 O O . LYS A 1 104 ? -18.139 -9.321 29.582 1.00 87.88 104 LYS A O 1
ATOM 876 N N . LEU A 1 105 ? -18.735 -7.560 28.321 1.00 85.94 105 LEU A N 1
ATOM 877 C CA . LEU A 1 105 ? -18.993 -6.681 29.462 1.00 85.94 105 LEU A CA 1
ATOM 878 C C . LEU A 1 105 ? -20.271 -7.118 30.196 1.00 85.94 105 LEU A C 1
ATOM 880 O O . LEU A 1 105 ? -21.329 -7.300 29.600 1.00 85.94 105 LEU A O 1
ATOM 884 N N . GLY A 1 106 ? -20.172 -7.277 31.517 1.00 84.19 106 GLY A N 1
ATOM 885 C CA . GLY A 1 106 ? -21.311 -7.612 32.374 1.00 84.19 106 GLY A CA 1
ATOM 886 C C . GLY A 1 106 ? -22.230 -6.419 32.670 1.00 84.19 106 GLY A C 1
ATOM 887 O O . GLY A 1 106 ? -21.943 -5.274 32.331 1.00 84.19 106 GLY A O 1
ATOM 888 N N . TYR A 1 107 ? -23.328 -6.679 33.383 1.00 76.19 107 TYR A N 1
ATOM 889 C CA . TYR A 1 107 ? -24.363 -5.679 33.692 1.00 76.19 107 TYR A CA 1
ATOM 890 C C . TYR A 1 107 ? -23.956 -4.619 34.738 1.00 76.19 107 TYR A C 1
ATOM 892 O O . TYR A 1 107 ? -24.603 -3.578 34.845 1.00 76.19 107 TYR A O 1
ATOM 900 N N . HIS A 1 108 ? -22.889 -4.851 35.509 1.00 78.44 108 HIS A N 1
ATOM 901 C CA . HIS A 1 108 ? -22.415 -3.934 36.552 1.00 78.44 108 HIS A CA 1
ATOM 902 C C . HIS A 1 108 ? -21.203 -3.131 36.070 1.00 78.44 108 HIS A C 1
ATOM 904 O O . HIS A 1 108 ? -20.058 -3.486 36.339 1.00 78.44 108 HIS A O 1
ATOM 910 N N . LEU A 1 109 ? -21.468 -2.038 35.355 1.00 81.56 109 LEU A N 1
ATOM 911 C CA . LEU A 1 109 ? -20.443 -1.124 34.848 1.00 81.56 109 LEU A CA 1
ATOM 912 C C . LEU A 1 109 ? -20.310 0.105 35.754 1.00 81.56 109 LEU A C 1
ATOM 914 O O . LEU A 1 109 ? -21.303 0.696 36.187 1.00 81.56 109 LEU A O 1
ATOM 918 N N . THR A 1 110 ? -19.073 0.517 36.023 1.00 83.50 110 THR A N 1
ATOM 919 C CA . THR A 1 110 ? -18.779 1.769 36.723 1.00 83.50 110 THR A CA 1
ATOM 920 C C . THR A 1 110 ? -19.125 2.951 35.829 1.00 83.50 110 THR A C 1
ATOM 922 O O . THR A 1 110 ? -18.631 3.081 34.710 1.00 83.50 110 THR A O 1
ATOM 925 N N . LYS A 1 111 ? -19.973 3.851 36.331 1.00 83.81 111 LYS A N 1
ATOM 926 C CA . LYS A 1 111 ? -20.261 5.105 35.636 1.00 83.81 111 LYS A CA 1
ATOM 927 C C . LYS A 1 111 ? -18.995 5.956 35.601 1.00 83.81 111 LYS A C 1
ATOM 929 O O . LYS A 1 111 ? -18.381 6.197 36.640 1.00 83.81 111 LYS A O 1
ATOM 934 N N . ILE A 1 112 ? -18.640 6.441 34.416 1.00 86.56 112 ILE A N 1
ATOM 935 C CA . ILE A 1 112 ? -17.573 7.426 34.265 1.00 86.56 112 ILE A CA 1
ATOM 936 C C . ILE A 1 112 ? -18.025 8.732 34.923 1.00 86.56 112 ILE A C 1
ATOM 938 O O . ILE A 1 112 ? -19.010 9.350 34.524 1.00 86.56 112 ILE A O 1
ATOM 942 N N . THR A 1 113 ? -17.302 9.127 35.967 1.00 90.69 113 THR A N 1
ATOM 943 C CA . THR A 1 113 ? -17.408 10.441 36.606 1.00 90.69 113 THR A CA 1
ATOM 944 C C . THR A 1 113 ? -16.116 11.210 36.364 1.00 90.69 113 THR A C 1
ATOM 946 O O . THR A 1 113 ? -15.080 10.615 36.064 1.00 90.69 113 THR A O 1
ATOM 949 N N . LEU A 1 114 ? -16.152 12.537 36.513 1.00 88.25 114 LEU A N 1
ATOM 950 C CA . LEU A 1 114 ? -14.967 13.379 36.321 1.00 88.25 114 LEU A CA 1
ATOM 951 C C . LEU A 1 114 ? -13.804 12.955 37.232 1.00 88.25 114 LEU A C 1
ATOM 953 O O . LEU A 1 114 ? -12.663 12.914 36.785 1.00 88.25 114 LEU A O 1
ATOM 957 N N . GLN A 1 115 ? -14.104 12.597 38.483 1.00 87.12 115 GLN A N 1
ATOM 958 C CA . GLN A 1 115 ? -13.110 12.114 39.446 1.00 87.12 115 GLN A CA 1
ATOM 959 C C . GLN A 1 115 ? -12.453 10.817 38.953 1.00 87.12 115 GLN A C 1
ATOM 961 O O . GLN A 1 115 ? -11.234 10.765 38.812 1.00 87.12 115 GLN A O 1
ATOM 966 N N . LEU A 1 116 ? -13.262 9.824 38.567 1.00 87.12 116 LEU A N 1
ATOM 967 C CA . LEU A 1 116 ? -12.770 8.536 38.072 1.00 87.12 116 LEU A CA 1
ATOM 968 C C . LEU A 1 116 ? -11.958 8.681 36.774 1.00 87.12 116 LEU A C 1
ATOM 970 O O . LEU A 1 116 ? -10.952 8.002 36.584 1.00 87.12 116 LEU A O 1
ATOM 974 N N . PHE A 1 117 ? -12.373 9.586 35.884 1.00 90.00 117 PHE A N 1
ATOM 975 C CA . PHE A 1 117 ? -11.650 9.870 34.647 1.00 90.00 117 PHE A CA 1
ATOM 976 C C . PHE A 1 117 ? -10.282 10.509 34.911 1.00 90.00 117 PHE A C 1
ATOM 978 O O . PHE A 1 117 ? -9.298 10.126 34.281 1.00 90.00 117 PHE A O 1
ATOM 985 N N . LEU A 1 118 ? -10.197 11.456 35.850 1.00 91.62 118 LEU A N 1
ATOM 986 C CA . LEU A 1 118 ? -8.928 12.077 36.236 1.00 91.62 118 LEU A CA 1
ATOM 987 C C . LEU A 1 118 ? -7.981 11.070 36.903 1.00 91.62 118 LEU A C 1
ATOM 989 O O . LEU A 1 118 ? -6.784 11.088 36.623 1.00 91.62 118 LEU A O 1
ATOM 993 N N . GLU A 1 119 ? -8.504 10.170 37.738 1.00 87.81 119 GLU A N 1
ATOM 994 C CA . GLU A 1 119 ? -7.721 9.083 38.337 1.00 87.81 119 GLU A CA 1
ATOM 995 C C . GLU A 1 119 ? -7.214 8.081 37.294 1.00 87.81 119 GLU A C 1
ATOM 997 O O . GLU A 1 119 ? -6.055 7.673 37.365 1.00 87.81 119 GLU A O 1
ATOM 1002 N N . TRP A 1 120 ? -8.048 7.718 36.312 1.00 89.62 120 TRP A N 1
ATOM 1003 C CA . TRP A 1 120 ? -7.650 6.874 35.184 1.00 89.62 120 TRP A CA 1
ATOM 1004 C C . TRP A 1 120 ? -6.582 7.546 34.321 1.00 89.62 120 TRP A C 1
ATOM 1006 O O . TRP A 1 120 ? -5.572 6.925 34.028 1.00 89.62 120 TRP A O 1
ATOM 1016 N N . LYS A 1 121 ? -6.761 8.827 33.977 1.00 89.50 121 LYS A N 1
ATOM 1017 C CA . LYS A 1 121 ? -5.830 9.594 33.132 1.00 89.50 121 LYS A CA 1
ATOM 1018 C C . LYS A 1 121 ? -4.459 9.816 33.785 1.00 89.50 121 LYS A C 1
ATOM 1020 O O . LYS A 1 121 ? -3.493 10.116 33.092 1.00 89.50 121 LYS A O 1
ATOM 1025 N N . ARG A 1 122 ? -4.390 9.755 35.118 1.00 87.31 122 ARG A N 1
ATOM 1026 C CA . ARG A 1 122 ? -3.142 9.895 35.882 1.00 87.31 122 ARG A CA 1
ATOM 1027 C C . ARG A 1 122 ? -2.340 8.588 35.954 1.00 87.31 122 ARG A C 1
ATOM 1029 O O . ARG A 1 122 ? -1.152 8.653 36.260 1.00 87.31 122 ARG A O 1
ATOM 1036 N N . LYS A 1 123 ? -2.983 7.434 35.753 1.00 70.25 123 LYS A N 1
ATOM 1037 C CA . LYS A 1 123 ? -2.294 6.148 35.574 1.00 70.25 123 LYS A CA 1
ATOM 1038 C C . LYS A 1 123 ? -1.718 6.051 34.169 1.00 70.25 123 LYS A C 1
ATOM 1040 O O . LYS A 1 123 ? -0.653 5.411 34.063 1.00 70.25 123 LYS A O 1
#

pLDDT: mean 72.65, std 13.07, range [37.22, 91.62]